Protein AF-A0A167WU27-F1 (afdb_monomer_lite)

Secondary structure (DSSP, 8-state):
----TTT-S-HHHHHHHHHHHHHTTS-PPTTSPPP-TT-S------SHHHHHHHTT----------TT-TTHHHH--

Sequence (77 aa):
ISQDRANYQDAPTEGIRRVLGTVLNTTISCGEVLKTDELEYIRLSTTFATNALLERNGTKHALLITKGFRDLLLIGN

InterPro domains:
  IPR008040 Hydantoinase/oxoprolinase, N-terminal [PF05378] (9-77)
  IPR045079 Oxoprolinase-like [PTHR11365] (2-77)

pLDDT: mean 86.4, std 9.84, range [45.94, 96.56]

Organism: NCBI:txid1759441

Structure (mmCIF, N/CA/C/O backbone):
data_AF-A0A167WU27-F1
#
_entry.id   AF-A0A167WU27-F1
#
loop_
_atom_site.group_PDB
_atom_site.id
_atom_site.type_symbol
_atom_site.label_atom_id
_atom_site.label_alt_id
_atom_site.label_comp_id
_atom_site.label_asym_id
_atom_site.label_entity_id
_atom_site.label_seq_id
_atom_site.pdbx_PDB_ins_code
_atom_site.Cartn_x
_atom_site.Cartn_y
_atom_site.Cartn_z
_atom_site.occupancy
_atom_site.B_iso_or_equiv
_atom_site.auth_seq_id
_atom_site.auth_comp_id
_atom_site.auth_asym_id
_atom_site.auth_atom_id
_atom_site.pdbx_PDB_model_num
ATOM 1 N N . ILE A 1 1 ? 5.883 2.504 15.254 1.00 52.91 1 ILE A N 1
ATOM 2 C CA . ILE A 1 1 ? 6.299 2.333 13.837 1.00 52.91 1 ILE A CA 1
ATOM 3 C C . ILE A 1 1 ? 5.237 1.512 13.118 1.00 52.91 1 ILE A C 1
ATOM 5 O O . ILE A 1 1 ? 4.673 0.637 13.752 1.00 52.91 1 ILE A O 1
ATOM 9 N N . SER A 1 2 ? 4.965 1.781 11.833 1.00 59.28 2 SER A N 1
ATOM 10 C CA . SER A 1 2 ? 4.034 0.983 10.993 1.00 59.28 2 SER A CA 1
ATOM 11 C C . SER A 1 2 ? 4.440 -0.503 10.896 1.00 59.28 2 SER A C 1
ATOM 13 O O . SER A 1 2 ? 3.665 -1.359 10.486 1.00 59.28 2 SER A O 1
ATOM 15 N N . GLN A 1 3 ? 5.668 -0.822 11.308 1.00 62.09 3 GLN A N 1
ATOM 16 C CA . GLN A 1 3 ? 6.181 -2.174 11.454 1.00 62.09 3 GLN A CA 1
ATOM 17 C C . GLN A 1 3 ? 6.470 -2.454 12.934 1.00 62.09 3 GLN A C 1
ATOM 19 O O . GLN A 1 3 ? 7.584 -2.252 13.400 1.00 62.09 3 GLN A O 1
ATOM 24 N N . ASP A 1 4 ? 5.465 -2.898 13.681 1.00 71.31 4 ASP A N 1
ATOM 25 C CA . ASP A 1 4 ? 5.647 -3.501 15.007 1.00 71.31 4 ASP A CA 1
ATOM 26 C C . ASP A 1 4 ? 5.049 -4.910 14.991 1.00 71.31 4 ASP A C 1
ATOM 28 O O . ASP A 1 4 ? 4.007 -5.209 15.574 1.00 71.31 4 ASP A O 1
ATOM 32 N N . ARG A 1 5 ? 5.726 -5.780 14.234 1.00 67.44 5 ARG A N 1
ATOM 33 C CA . ARG A 1 5 ? 5.288 -7.161 13.991 1.00 67.44 5 ARG A CA 1
ATOM 34 C C . ARG A 1 5 ? 5.316 -8.041 15.241 1.00 67.44 5 ARG A C 1
ATOM 36 O O . ARG A 1 5 ? 4.757 -9.130 15.214 1.00 67.44 5 ARG A O 1
ATOM 43 N N . ALA A 1 6 ? 5.983 -7.597 1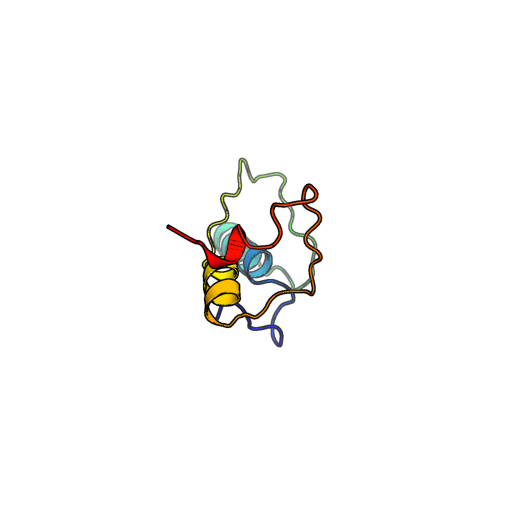6.309 1.00 74.12 6 ALA A N 1
ATOM 44 C CA . ALA A 1 6 ? 6.033 -8.322 17.574 1.00 74.12 6 ALA A CA 1
ATOM 45 C C . ALA A 1 6 ? 4.684 -8.279 18.309 1.00 74.12 6 ALA A C 1
ATOM 47 O O . ALA A 1 6 ? 4.355 -9.219 19.026 1.00 74.12 6 ALA A O 1
ATOM 48 N N . ASN A 1 7 ? 3.903 -7.213 18.104 1.00 76.56 7 ASN A N 1
ATOM 49 C CA . ASN A 1 7 ? 2.648 -6.981 18.816 1.00 76.56 7 ASN A CA 1
ATOM 50 C C . ASN A 1 7 ? 1.397 -7.247 17.961 1.00 76.56 7 ASN A C 1
ATOM 52 O O . ASN A 1 7 ? 0.339 -7.561 18.506 1.00 76.56 7 ASN A O 1
ATOM 56 N N . TYR A 1 8 ? 1.493 -7.117 16.636 1.00 76.00 8 TYR A N 1
ATOM 57 C CA . TYR A 1 8 ? 0.372 -7.321 15.713 1.00 76.00 8 TYR A CA 1
ATOM 58 C C . TYR A 1 8 ? 0.859 -7.663 14.298 1.00 76.00 8 TYR A C 1
ATOM 60 O O . TYR A 1 8 ? 1.943 -7.254 13.887 1.00 76.00 8 TYR A O 1
ATOM 68 N N . GLN A 1 9 ? 0.057 -8.409 13.530 1.00 76.38 9 GLN A N 1
ATOM 69 C CA . GLN A 1 9 ? 0.437 -8.820 12.170 1.00 76.38 9 GLN A CA 1
ATOM 70 C C . GLN A 1 9 ? 0.480 -7.650 11.183 1.00 76.38 9 GLN A C 1
ATOM 72 O O . GLN A 1 9 ? 1.416 -7.556 10.385 1.00 76.38 9 GLN A O 1
ATOM 77 N N . ASP A 1 10 ? -0.498 -6.747 11.247 1.00 83.50 10 ASP A N 1
ATOM 78 C CA . ASP A 1 10 ? -0.575 -5.585 10.372 1.00 83.50 10 ASP A CA 1
ATOM 79 C C . ASP A 1 10 ? -1.077 -4.336 11.116 1.00 83.50 10 ASP A C 1
ATOM 81 O O . ASP A 1 10 ? -1.999 -4.378 11.931 1.00 83.50 10 ASP A O 1
ATOM 85 N N . ALA A 1 11 ? -0.423 -3.201 10.852 1.00 84.62 11 ALA A N 1
ATOM 86 C CA . ALA A 1 11 ? -0.741 -1.924 11.490 1.00 84.62 11 ALA A CA 1
ATOM 87 C C . ALA A 1 11 ? -2.151 -1.386 11.178 1.00 84.62 11 ALA A C 1
ATOM 89 O O . ALA A 1 11 ? -2.758 -0.813 12.085 1.00 84.62 11 ALA A O 1
ATOM 90 N N . PRO A 1 12 ? -2.691 -1.527 9.947 1.00 86.56 12 PRO A N 1
ATOM 91 C CA . PRO A 1 12 ? -4.046 -1.077 9.641 1.00 86.56 12 PRO A CA 1
ATOM 92 C C . PRO A 1 12 ? -5.108 -1.741 10.518 1.00 86.56 12 PRO A C 1
ATOM 94 O O . PRO A 1 12 ? -5.885 -1.038 11.164 1.00 86.56 12 PRO A O 1
ATOM 97 N N . THR A 1 13 ? -5.113 -3.073 10.590 1.00 88.75 13 THR A N 1
ATOM 98 C CA . THR A 1 13 ? -6.092 -3.834 11.375 1.00 88.75 13 THR A CA 1
ATOM 99 C C . THR A 1 13 ? -5.958 -3.522 12.858 1.00 88.75 13 THR A C 1
ATOM 101 O O . THR A 1 13 ? -6.962 -3.304 13.531 1.00 88.75 13 THR A O 1
ATOM 104 N N . GLU A 1 14 ? -4.729 -3.394 13.365 1.00 90.25 14 GLU A N 1
ATOM 105 C CA . GLU A 1 14 ? -4.491 -2.984 14.751 1.00 90.25 14 GLU A CA 1
ATOM 106 C C . GLU A 1 14 ? -5.035 -1.577 15.051 1.00 90.25 14 GLU A C 1
ATOM 108 O O . GLU A 1 14 ? -5.628 -1.346 16.107 1.00 90.25 14 GLU A O 1
ATOM 113 N N . GLY A 1 15 ? -4.867 -0.634 14.121 1.00 89.19 15 GLY A N 1
ATOM 114 C CA . GLY A 1 15 ? -5.434 0.708 14.234 1.00 89.19 15 GLY A CA 1
ATOM 115 C C . GLY A 1 15 ? -6.959 0.672 14.333 1.00 89.19 15 GLY A C 1
ATOM 116 O O . GLY A 1 15 ? -7.528 1.263 15.252 1.00 89.19 15 GLY A O 1
ATOM 117 N N . ILE A 1 16 ? -7.614 -0.077 13.441 1.00 90.62 16 ILE A N 1
ATOM 118 C CA . ILE A 1 16 ? -9.075 -0.245 13.443 1.00 90.62 16 ILE A CA 1
ATOM 119 C C . ILE A 1 16 ? -9.532 -0.911 14.747 1.00 90.62 16 ILE A C 1
ATOM 121 O O . ILE A 1 16 ? -10.453 -0.412 15.389 1.00 90.62 16 ILE A O 1
ATOM 125 N N . ARG A 1 17 ? -8.855 -1.978 15.196 1.00 91.75 17 ARG A N 1
ATOM 126 C CA . ARG A 1 17 ? -9.165 -2.694 16.445 1.00 91.75 17 ARG A CA 1
ATOM 127 C C . ARG A 1 17 ? -9.157 -1.766 17.656 1.00 91.75 17 ARG A C 1
ATOM 129 O O . ARG A 1 17 ? -10.072 -1.819 18.473 1.00 91.75 17 ARG A O 1
ATOM 136 N N . ARG A 1 18 ? -8.138 -0.908 17.782 1.00 90.75 18 ARG A N 1
ATOM 137 C CA . ARG A 1 18 ? -8.031 0.054 18.894 1.00 90.75 18 ARG A CA 1
ATOM 138 C C . ARG A 1 18 ? -9.153 1.085 18.869 1.00 90.75 18 ARG A C 1
ATOM 140 O O . ARG A 1 18 ? -9.715 1.388 19.920 1.00 90.75 18 ARG A O 1
ATOM 147 N N . VAL A 1 19 ? -9.479 1.608 17.686 1.00 91.06 19 VAL A N 1
ATOM 148 C CA . VAL A 1 19 ? -10.565 2.583 17.522 1.00 91.06 19 VAL A CA 1
ATOM 149 C C . VAL A 1 19 ? -11.905 1.940 17.863 1.00 91.06 19 VAL A C 1
ATOM 151 O O . VAL A 1 19 ? -12.628 2.483 18.690 1.00 91.06 19 VAL A O 1
ATOM 154 N N . LEU A 1 20 ? -12.200 0.755 17.323 1.00 91.00 20 LEU A N 1
ATOM 155 C CA . LEU A 1 20 ? -13.417 0.008 17.645 1.00 91.00 20 LEU A CA 1
ATOM 156 C C . LEU A 1 20 ? -13.512 -0.329 19.134 1.00 91.00 20 LEU A C 1
ATOM 158 O O . LEU A 1 20 ? -14.553 -0.094 19.734 1.00 91.00 20 LEU A O 1
ATOM 162 N N . GLY A 1 21 ? -12.431 -0.814 19.751 1.00 90.94 21 GLY A N 1
ATOM 163 C CA . GLY A 1 21 ? -12.412 -1.095 21.188 1.00 90.94 21 GLY A CA 1
ATOM 164 C C . GLY A 1 21 ? -12.693 0.150 22.035 1.00 90.94 21 GLY A C 1
ATOM 165 O O . GLY A 1 21 ? -13.437 0.085 23.011 1.00 90.94 21 GLY A O 1
ATOM 166 N N . THR A 1 22 ? -12.174 1.306 21.613 1.00 92.31 22 THR A N 1
ATOM 167 C CA . THR A 1 22 ? -12.445 2.596 22.267 1.00 92.31 22 THR A CA 1
ATOM 168 C C . THR A 1 22 ? -13.901 3.032 22.090 1.00 92.31 22 THR A C 1
ATOM 170 O O . THR A 1 22 ? -14.545 3.418 23.059 1.00 92.31 22 THR A O 1
ATOM 173 N N . VAL A 1 23 ? -14.433 2.965 20.866 1.00 90.75 23 VAL A N 1
ATOM 174 C CA . VAL A 1 23 ? -15.789 3.436 20.532 1.00 90.75 23 VAL A CA 1
ATOM 175 C C . VAL A 1 23 ? -16.867 2.540 21.143 1.00 90.75 23 VAL A C 1
ATOM 177 O O . VAL A 1 23 ? -17.841 3.040 21.696 1.00 90.75 23 VAL A O 1
ATOM 180 N N . LEU A 1 24 ? -16.675 1.222 21.085 1.00 89.31 24 LEU A N 1
ATOM 181 C CA . LEU A 1 24 ? -17.603 0.226 21.628 1.00 89.31 24 LEU A CA 1
ATOM 182 C C . LEU A 1 24 ? -17.388 -0.029 23.127 1.00 89.31 24 LEU A C 1
ATOM 184 O O . LEU A 1 24 ? -18.107 -0.829 23.722 1.00 89.31 24 LEU A O 1
ATOM 188 N N . ASN A 1 25 ? -16.394 0.632 23.730 1.00 91.31 25 ASN A N 1
ATOM 189 C CA . ASN A 1 25 ? -16.016 0.495 25.134 1.00 91.31 25 ASN A CA 1
ATOM 190 C C . ASN A 1 25 ? -15.805 -0.976 25.548 1.00 91.31 25 ASN A C 1
ATOM 192 O O . ASN A 1 25 ? -16.279 -1.440 26.585 1.00 91.31 25 ASN A O 1
ATOM 196 N N . THR A 1 26 ? -15.118 -1.726 24.684 1.00 89.81 26 THR A N 1
ATOM 197 C CA . THR A 1 26 ? -14.884 -3.167 24.814 1.00 89.81 26 THR A CA 1
ATOM 198 C C . THR A 1 26 ? -13.441 -3.520 24.469 1.00 89.81 26 THR A C 1
ATOM 200 O O . THR A 1 26 ? -12.759 -2.812 23.727 1.00 89.81 26 THR A O 1
ATOM 203 N N . THR A 1 27 ? -12.964 -4.651 24.981 1.00 89.56 27 THR A N 1
ATOM 204 C CA . THR A 1 27 ? -11.640 -5.173 24.637 1.00 89.56 27 THR A CA 1
ATOM 205 C C . THR A 1 27 ? -11.779 -6.181 23.507 1.00 89.56 27 THR A C 1
ATOM 207 O O . THR A 1 27 ? -12.346 -7.250 23.703 1.00 89.56 27 THR A O 1
ATOM 210 N N . ILE A 1 28 ? -11.220 -5.857 22.342 1.00 90.44 28 ILE A N 1
ATOM 211 C CA . ILE A 1 28 ? -11.136 -6.773 21.198 1.00 90.44 28 ILE A CA 1
ATOM 212 C C . ILE A 1 28 ? -9.754 -7.423 21.204 1.00 90.44 28 ILE A C 1
ATOM 214 O O . ILE A 1 28 ? -8.741 -6.712 21.239 1.00 90.44 28 ILE A O 1
ATOM 218 N N . SER A 1 29 ? -9.687 -8.753 21.182 1.00 90.25 29 SER A N 1
ATOM 219 C CA . SER A 1 29 ? -8.415 -9.477 21.216 1.00 90.25 29 SER A CA 1
ATOM 220 C C . SER A 1 29 ? -7.617 -9.290 19.920 1.00 90.25 29 SER A C 1
ATOM 222 O O . SER A 1 29 ? -8.171 -9.111 18.836 1.00 90.25 29 SER A O 1
ATOM 224 N N . CYS A 1 30 ? -6.284 -9.312 20.016 1.00 86.19 30 CYS A N 1
ATOM 225 C CA . CYS A 1 30 ? -5.432 -9.266 18.826 1.00 86.19 30 CYS A CA 1
ATOM 226 C C . CYS A 1 30 ? -5.627 -10.550 18.001 1.00 86.19 30 CYS A C 1
ATOM 228 O O . CYS A 1 30 ? -5.646 -11.644 18.562 1.00 86.19 30 CYS A O 1
ATOM 230 N N . GLY A 1 31 ? -5.779 -10.414 16.681 1.00 82.62 31 GLY A N 1
ATOM 231 C CA . GLY A 1 31 ? -6.021 -11.537 15.767 1.00 82.62 31 GLY A CA 1
ATOM 232 C C . GLY A 1 31 ? -7.479 -12.004 15.678 1.00 82.62 31 GLY A C 1
ATOM 233 O O . GLY A 1 31 ? -7.778 -12.878 14.868 1.00 82.62 31 GLY A O 1
ATOM 234 N N . GLU A 1 32 ? -8.391 -11.425 16.461 1.00 87.00 32 GLU A N 1
ATOM 235 C CA . GLU A 1 32 ? -9.826 -11.646 16.290 1.00 87.00 32 GLU A CA 1
ATOM 236 C C . GLU A 1 32 ? -10.328 -10.943 15.019 1.00 87.00 32 GLU A C 1
ATOM 238 O O . GLU A 1 32 ? -9.900 -9.831 14.697 1.00 87.00 32 GLU A O 1
ATOM 243 N N . VAL A 1 33 ? -11.246 -11.584 14.291 1.00 87.12 33 VAL A N 1
ATOM 244 C CA . VAL A 1 33 ? -11.898 -10.961 13.133 1.00 87.12 33 VAL A CA 1
ATOM 245 C C . VAL A 1 33 ? -12.764 -9.806 13.629 1.00 87.12 33 VAL A C 1
ATOM 247 O O . VAL A 1 33 ? -13.704 -10.007 14.397 1.00 87.12 33 VAL A O 1
ATOM 250 N N . LEU A 1 34 ? -12.449 -8.590 13.185 1.00 88.56 34 LEU A N 1
ATOM 251 C CA . LEU A 1 34 ? -13.187 -7.394 13.576 1.00 88.56 34 LEU A CA 1
ATOM 252 C C . LEU A 1 34 ? -14.598 -7.438 12.987 1.00 88.56 34 LEU A C 1
ATOM 254 O O . LEU A 1 34 ? -14.763 -7.604 11.779 1.00 88.56 34 LEU A O 1
ATOM 258 N N . LYS A 1 35 ? -15.614 -7.247 13.833 1.00 87.56 35 LYS A N 1
ATOM 259 C CA . LYS A 1 35 ? -16.987 -7.026 13.368 1.00 87.56 35 LYS A CA 1
ATOM 260 C C . LYS A 1 35 ? -17.065 -5.671 12.677 1.00 87.56 35 LYS A C 1
ATOM 262 O O . LYS A 1 35 ? -16.749 -4.649 13.283 1.00 87.56 35 LYS A O 1
ATOM 267 N N . THR A 1 36 ? -17.480 -5.670 11.416 1.00 86.06 36 THR A N 1
ATOM 268 C CA . THR A 1 36 ? -17.566 -4.462 10.584 1.00 86.06 36 THR A CA 1
ATOM 269 C C . THR A 1 36 ? -19.003 -4.086 10.232 1.00 86.06 36 THR A C 1
ATOM 271 O O . THR A 1 36 ? -19.203 -3.236 9.375 1.00 86.06 36 THR A O 1
ATOM 274 N N . ASP A 1 37 ? -19.998 -4.706 10.873 1.00 87.81 37 ASP A N 1
ATOM 275 C CA . ASP A 1 37 ? -21.420 -4.536 10.538 1.00 87.81 37 ASP A CA 1
ATOM 276 C C . ASP A 1 37 ? -21.897 -3.080 10.700 1.00 87.81 37 ASP A C 1
ATOM 278 O O . ASP A 1 37 ? -22.756 -2.618 9.955 1.00 87.81 37 ASP A O 1
ATOM 282 N N . GLU A 1 38 ? -21.303 -2.340 11.641 1.00 83.12 38 GLU A N 1
ATOM 283 C CA . GLU A 1 38 ? -21.613 -0.928 11.919 1.00 83.12 38 GLU A CA 1
ATOM 284 C C . GLU A 1 38 ? -20.650 0.056 11.225 1.00 83.12 38 GLU A C 1
ATOM 286 O O . GLU A 1 38 ? -20.715 1.264 11.453 1.00 83.12 38 GLU A O 1
ATOM 291 N N . LEU A 1 39 ? -19.730 -0.434 10.384 1.00 87.25 39 LEU A N 1
ATOM 292 C CA . LEU A 1 39 ? -18.771 0.407 9.669 1.00 87.25 39 LEU A CA 1
ATOM 293 C C . LEU A 1 39 ? -19.282 0.749 8.270 1.00 87.25 39 LEU A C 1
ATOM 295 O O . LEU A 1 39 ? -19.322 -0.102 7.387 1.00 87.25 39 LEU A O 1
ATOM 299 N N . GLU A 1 40 ? -19.591 2.024 8.042 1.00 91.75 40 GLU A N 1
ATOM 300 C CA . GLU A 1 40 ? -20.013 2.509 6.723 1.00 91.75 40 GLU A CA 1
ATOM 301 C C . GLU A 1 40 ? -18.858 2.499 5.706 1.00 91.75 40 GLU A C 1
ATOM 303 O O . GLU A 1 40 ? -19.012 2.040 4.576 1.00 91.75 40 GLU A O 1
ATOM 308 N N . TYR A 1 41 ? -17.675 2.982 6.102 1.00 90.94 41 TYR A N 1
ATOM 309 C CA . TYR A 1 41 ? -16.463 2.896 5.288 1.00 90.94 41 TYR A CA 1
ATOM 310 C C . TYR A 1 41 ? -15.195 3.005 6.139 1.00 90.94 41 TYR A C 1
ATOM 312 O O . TYR A 1 41 ? -15.168 3.639 7.194 1.00 90.94 41 TYR A O 1
ATOM 320 N N . ILE A 1 42 ? -14.100 2.442 5.629 1.00 88.12 42 ILE A N 1
ATOM 321 C CA . ILE A 1 42 ? -12.752 2.646 6.163 1.00 88.12 42 ILE A CA 1
ATOM 322 C C . ILE A 1 42 ? -11.903 3.284 5.070 1.00 88.12 42 ILE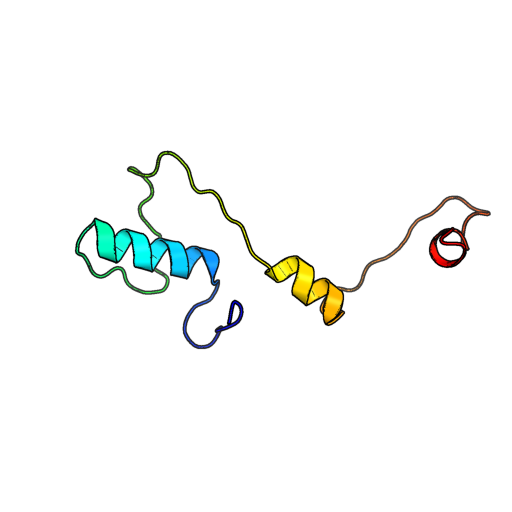 A C 1
ATOM 324 O O . ILE A 1 42 ? -11.799 2.764 3.960 1.00 88.12 42 ILE A O 1
ATOM 328 N N . ARG A 1 43 ? -11.249 4.402 5.394 1.00 91.06 43 ARG A N 1
ATOM 329 C CA . ARG A 1 43 ? -10.207 4.985 4.547 1.00 91.06 43 ARG A CA 1
ATOM 330 C C . ARG A 1 43 ? -8.852 4.745 5.188 1.00 91.06 43 ARG A C 1
ATOM 332 O O . ARG A 1 43 ? -8.579 5.256 6.270 1.00 91.06 43 ARG A O 1
ATOM 339 N N . LEU A 1 44 ? -7.999 4.007 4.489 1.00 86.88 44 LEU A N 1
ATOM 340 C CA . LEU A 1 44 ? -6.636 3.751 4.923 1.00 86.88 44 LEU A CA 1
ATOM 341 C C . LEU A 1 44 ? -5.660 4.670 4.187 1.00 86.88 44 LEU A C 1
ATOM 343 O O . LEU A 1 44 ? -5.581 4.648 2.961 1.00 86.88 44 LEU A O 1
ATOM 347 N N . SER A 1 45 ? -4.869 5.409 4.958 1.00 89.00 45 SER A N 1
ATOM 348 C CA . SER A 1 45 ? -3.695 6.135 4.476 1.00 89.00 45 SER A CA 1
ATOM 349 C C . SER A 1 45 ? -2.490 5.675 5.288 1.00 89.00 45 SER A C 1
ATOM 351 O O . SER A 1 45 ? -2.551 5.620 6.514 1.00 89.00 45 SER A O 1
ATOM 353 N N . THR A 1 46 ? -1.388 5.323 4.629 1.00 85.25 46 THR A N 1
ATOM 354 C CA . THR A 1 46 ? -0.160 4.883 5.305 1.00 85.25 46 THR A CA 1
ATOM 355 C C . THR A 1 46 ? 1.069 5.298 4.512 1.00 85.25 46 THR A C 1
ATOM 357 O O . THR A 1 46 ? 1.033 5.387 3.288 1.00 85.25 46 THR A O 1
ATOM 360 N N . THR A 1 47 ? 2.180 5.518 5.210 1.00 89.00 47 THR A N 1
ATOM 361 C CA . THR A 1 47 ? 3.494 5.776 4.606 1.00 89.00 47 THR A CA 1
ATOM 362 C C . THR A 1 47 ? 4.248 4.492 4.259 1.00 89.00 47 THR A C 1
ATOM 364 O O . THR A 1 47 ? 5.384 4.560 3.801 1.00 89.00 47 THR A O 1
ATOM 367 N N . PHE A 1 48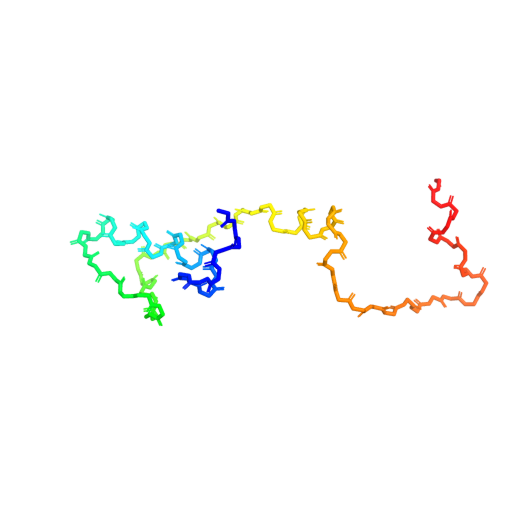 ? 3.638 3.316 4.455 1.00 86.69 48 PHE A N 1
ATOM 368 C CA . PHE A 1 48 ? 4.285 2.018 4.247 1.00 86.69 48 PHE A CA 1
ATOM 369 C C . PHE A 1 48 ? 4.927 1.885 2.858 1.00 86.69 48 PHE A C 1
ATOM 371 O O . PHE A 1 48 ? 6.098 1.531 2.764 1.00 86.69 48 PHE A O 1
ATOM 378 N N . ALA A 1 49 ? 4.190 2.221 1.794 1.00 88.00 49 ALA A N 1
ATOM 379 C CA . ALA A 1 49 ? 4.701 2.137 0.425 1.00 88.00 49 ALA A CA 1
ATOM 380 C C . ALA A 1 49 ? 5.846 3.131 0.172 1.00 88.00 49 ALA A C 1
ATOM 382 O O . ALA A 1 49 ? 6.855 2.775 -0.434 1.00 88.00 49 ALA A O 1
ATOM 383 N N . THR A 1 50 ? 5.718 4.358 0.681 1.00 92.12 50 THR A N 1
ATOM 384 C CA . THR A 1 50 ? 6.751 5.392 0.550 1.00 92.12 50 THR A CA 1
ATOM 385 C C . THR A 1 50 ? 8.042 4.977 1.247 1.00 92.12 50 THR A C 1
ATOM 387 O O . THR A 1 50 ? 9.114 5.068 0.657 1.00 92.12 50 THR A O 1
ATOM 390 N N . ASN A 1 51 ? 7.950 4.466 2.475 1.00 89.88 51 ASN A N 1
ATOM 391 C CA . ASN A 1 51 ? 9.123 4.004 3.212 1.00 89.88 51 ASN A CA 1
ATOM 392 C C . ASN A 1 51 ? 9.744 2.773 2.549 1.00 89.88 51 ASN A C 1
ATOM 394 O O . ASN A 1 51 ? 10.959 2.724 2.401 1.00 89.88 51 ASN A O 1
ATOM 398 N N . ALA A 1 52 ? 8.928 1.831 2.063 1.00 91.50 52 ALA A N 1
ATOM 399 C CA . ALA A 1 52 ? 9.424 0.681 1.312 1.00 91.50 52 ALA A CA 1
ATOM 400 C C . ALA A 1 52 ? 10.216 1.106 0.063 1.00 91.50 52 ALA A C 1
ATOM 402 O O . ALA A 1 52 ? 11.259 0.524 -0.232 1.00 91.50 52 ALA A O 1
ATOM 403 N N . LEU A 1 53 ? 9.768 2.153 -0.638 1.00 93.06 53 LEU A N 1
ATOM 404 C CA . LEU A 1 53 ? 10.488 2.716 -1.779 1.00 93.06 53 LEU A CA 1
ATOM 405 C C . LEU A 1 53 ? 11.826 3.350 -1.362 1.00 93.06 53 LEU A C 1
ATOM 407 O O . LEU A 1 53 ? 12.855 3.053 -1.969 1.00 93.06 53 LEU A O 1
ATOM 411 N N . LEU A 1 54 ? 11.821 4.192 -0.322 1.00 95.06 54 LEU A N 1
ATOM 412 C CA . LEU A 1 54 ? 13.020 4.879 0.180 1.00 95.06 54 LEU A CA 1
ATOM 413 C C . LEU A 1 54 ? 14.072 3.899 0.718 1.00 95.06 54 LEU A C 1
ATOM 415 O O . LEU A 1 54 ? 15.261 4.052 0.447 1.00 95.06 54 LEU A O 1
ATOM 419 N N . GLU A 1 55 ? 13.631 2.864 1.429 1.00 94.44 55 GLU A N 1
ATOM 420 C CA . GLU A 1 55 ? 14.480 1.816 2.008 1.00 94.44 55 GLU A CA 1
ATOM 421 C C . GLU A 1 55 ? 14.868 0.734 0.989 1.00 94.44 55 GLU A C 1
ATOM 423 O O . GLU A 1 55 ? 15.596 -0.199 1.324 1.00 94.44 55 GLU A O 1
ATOM 428 N N . ARG A 1 56 ? 14.386 0.832 -0.261 1.00 92.75 56 ARG A N 1
ATOM 429 C CA . ARG A 1 56 ? 14.534 -0.199 -1.307 1.00 92.75 56 ARG A CA 1
ATOM 430 C C . ARG A 1 56 ? 14.080 -1.589 -0.844 1.00 92.75 56 ARG A C 1
ATOM 432 O O . ARG A 1 56 ? 14.590 -2.613 -1.299 1.00 92.75 56 ARG A O 1
ATOM 439 N N . ASN A 1 57 ? 13.095 -1.622 0.044 1.00 92.56 57 ASN A N 1
ATOM 440 C CA . ASN A 1 57 ? 12.527 -2.830 0.618 1.00 92.56 57 ASN A CA 1
ATOM 441 C C . ASN A 1 57 ? 11.351 -3.320 -0.238 1.00 92.56 57 ASN A C 1
ATOM 443 O O . ASN A 1 57 ? 10.183 -3.179 0.122 1.00 92.56 57 ASN A O 1
ATOM 447 N N . GLY A 1 58 ? 11.676 -3.848 -1.417 1.00 90.50 58 GLY A N 1
ATOM 448 C CA . GLY A 1 58 ? 10.714 -4.412 -2.361 1.00 90.50 58 GLY A CA 1
ATOM 449 C C . GLY A 1 58 ? 10.970 -5.888 -2.657 1.00 90.50 58 GLY A C 1
ATOM 450 O O . GLY A 1 58 ? 11.913 -6.504 -2.163 1.00 90.50 58 GLY A O 1
ATOM 451 N N . THR A 1 59 ? 10.132 -6.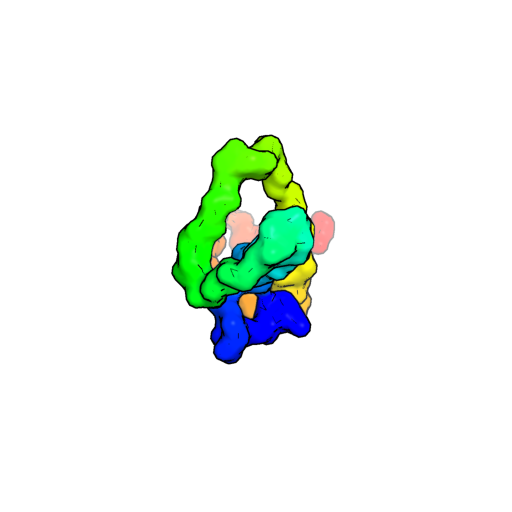467 -3.511 1.00 94.69 59 THR A N 1
ATOM 452 C CA . THR A 1 59 ? 10.315 -7.822 -4.047 1.00 94.69 59 THR A CA 1
ATOM 453 C C . THR A 1 59 ? 11.086 -7.796 -5.374 1.00 94.69 59 THR A C 1
ATOM 455 O O . THR A 1 59 ? 11.284 -6.743 -5.984 1.00 94.69 59 THR A O 1
ATOM 458 N N . LYS A 1 60 ? 11.571 -8.955 -5.839 1.00 95.38 60 LYS A N 1
ATOM 459 C CA . LYS A 1 60 ? 12.200 -9.063 -7.167 1.00 95.38 60 LYS A CA 1
ATOM 460 C C . LYS A 1 60 ? 11.133 -8.942 -8.256 1.00 95.38 60 LYS A C 1
ATOM 462 O O . LYS A 1 60 ? 10.120 -9.629 -8.195 1.00 95.38 60 LYS A O 1
ATOM 467 N N . HIS A 1 61 ? 11.406 -8.120 -9.265 1.00 92.88 61 HIS A N 1
ATOM 468 C CA . HIS A 1 61 ? 10.523 -7.885 -10.409 1.00 92.88 61 HIS A CA 1
ATOM 469 C C . HIS A 1 61 ? 11.283 -8.103 -11.722 1.00 92.88 61 HIS A C 1
ATOM 471 O O . HIS A 1 61 ? 12.506 -7.956 -11.767 1.00 92.88 61 HIS A O 1
ATOM 477 N N . ALA A 1 62 ? 10.556 -8.432 -12.789 1.00 94.62 62 ALA A N 1
ATOM 478 C CA . ALA A 1 62 ? 11.085 -8.509 -14.147 1.00 94.62 62 ALA A CA 1
ATOM 479 C C . ALA A 1 62 ? 10.474 -7.396 -15.008 1.00 94.62 62 ALA A C 1
ATOM 481 O O . ALA A 1 62 ? 9.281 -7.116 -14.904 1.00 94.62 62 ALA A O 1
ATOM 482 N N . LEU A 1 63 ? 11.286 -6.786 -15.872 1.00 92.94 63 LEU A N 1
ATOM 483 C CA . LEU A 1 63 ? 10.832 -5.841 -16.889 1.00 92.94 63 LEU A CA 1
ATOM 484 C C . LEU A 1 63 ? 10.787 -6.550 -18.245 1.00 92.94 63 LEU A C 1
ATOM 486 O O . LEU A 1 63 ? 11.824 -6.991 -18.743 1.00 92.94 63 LEU A O 1
ATOM 490 N N . LEU A 1 64 ? 9.603 -6.615 -18.852 1.00 95.44 64 LEU A N 1
ATOM 491 C CA . LEU A 1 64 ? 9.423 -7.025 -20.242 1.00 95.44 64 LEU A CA 1
ATOM 492 C C . LEU A 1 64 ? 9.150 -5.781 -21.084 1.00 95.44 64 LEU A C 1
ATOM 494 O O . LEU A 1 64 ? 8.234 -5.021 -20.785 1.00 95.44 64 LEU A O 1
ATOM 498 N N . ILE A 1 65 ? 9.949 -5.572 -22.125 1.00 94.75 65 ILE A N 1
ATOM 499 C CA . ILE A 1 65 ? 9.856 -4.380 -22.964 1.00 94.75 65 ILE A CA 1
ATOM 500 C C . ILE A 1 65 ? 10.125 -4.718 -24.427 1.00 94.75 65 ILE A C 1
ATOM 502 O O . ILE A 1 65 ? 10.784 -5.715 -24.736 1.00 94.75 65 ILE A O 1
ATOM 506 N N . THR A 1 66 ? 9.605 -3.890 -25.331 1.00 96.56 66 THR A N 1
ATOM 507 C CA . THR A 1 66 ? 9.792 -4.048 -26.774 1.00 96.56 66 THR A CA 1
ATOM 508 C C . THR A 1 66 ? 11.279 -4.043 -27.137 1.00 96.56 66 THR A C 1
ATOM 510 O O . THR A 1 66 ? 12.081 -3.280 -26.590 1.00 96.56 66 THR A O 1
ATOM 513 N N . LYS A 1 67 ? 11.663 -4.896 -28.095 1.00 94.88 67 LYS A N 1
ATOM 514 C CA . LYS A 1 67 ? 13.027 -4.935 -28.632 1.00 94.88 67 LYS A CA 1
ATOM 515 C C . LYS A 1 67 ? 13.435 -3.539 -29.117 1.00 94.88 67 LYS A C 1
ATOM 517 O O . LYS A 1 67 ? 12.705 -2.916 -29.876 1.00 94.88 67 LYS A O 1
ATOM 522 N N . GLY A 1 68 ? 14.615 -3.088 -28.696 1.00 94.19 68 GLY A N 1
ATOM 523 C CA . GLY A 1 68 ? 15.142 -1.759 -29.025 1.00 94.19 68 GLY A CA 1
ATOM 524 C C . GLY A 1 68 ? 14.956 -0.697 -27.936 1.00 94.19 68 GLY A C 1
ATOM 525 O O . GLY A 1 68 ? 15.518 0.373 -28.088 1.00 94.19 68 GLY A O 1
ATOM 526 N N . PHE A 1 69 ? 14.254 -0.993 -26.833 1.00 92.75 69 PHE A N 1
ATOM 527 C CA . PHE A 1 69 ? 13.937 -0.019 -25.770 1.00 92.75 69 PHE A CA 1
ATOM 528 C C . PHE A 1 69 ? 14.518 -0.377 -24.387 1.00 92.75 69 PHE A C 1
ATOM 530 O O . PHE A 1 69 ? 13.954 -0.038 -23.349 1.00 92.75 69 PHE A O 1
ATOM 537 N N . ARG A 1 70 ? 15.629 -1.122 -24.338 1.00 89.50 70 ARG A N 1
ATOM 538 C CA . ARG A 1 70 ? 16.210 -1.637 -23.077 1.00 89.50 70 ARG A CA 1
ATOM 539 C C . ARG A 1 70 ? 16.607 -0.526 -22.094 1.00 89.50 70 ARG A C 1
ATOM 541 O O . ARG A 1 70 ? 16.584 -0.738 -20.887 1.00 89.50 70 ARG A O 1
ATOM 548 N N . ASP A 1 71 ? 17.016 0.614 -22.618 1.00 90.88 71 ASP A N 1
ATOM 549 C CA . ASP A 1 71 ? 17.605 1.758 -21.929 1.00 90.88 71 ASP A CA 1
ATOM 550 C C . ASP A 1 71 ? 16.587 2.808 -21.465 1.00 90.88 71 ASP A C 1
ATOM 552 O O . ASP A 1 71 ? 16.970 3.732 -20.752 1.00 90.88 71 ASP A O 1
ATOM 556 N N . LEU A 1 72 ? 15.290 2.647 -21.761 1.00 89.00 72 LEU A N 1
ATOM 557 C CA . LEU A 1 72 ? 14.256 3.615 -21.360 1.00 89.00 72 LEU A CA 1
ATOM 558 C C . LEU A 1 72 ? 14.260 3.941 -19.857 1.00 89.00 72 LEU A C 1
ATOM 560 O O . LEU A 1 72 ? 14.081 5.096 -19.485 1.00 89.00 72 LEU A O 1
ATOM 564 N N . LEU A 1 73 ? 14.506 2.953 -18.987 1.00 84.50 73 LEU A N 1
ATOM 565 C CA . LEU A 1 73 ? 14.570 3.183 -17.535 1.00 84.50 73 LEU A CA 1
ATOM 566 C C . LEU A 1 73 ? 15.822 3.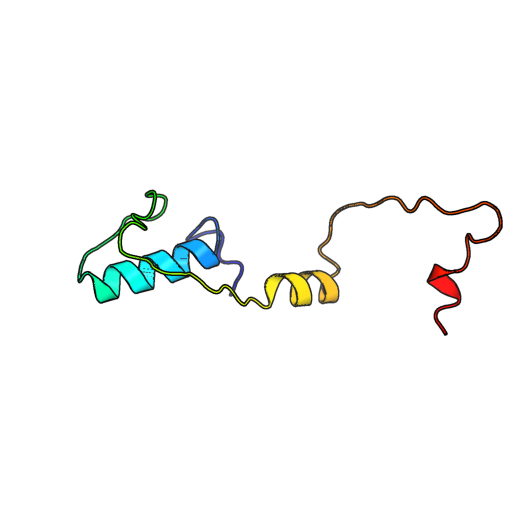953 -17.081 1.00 84.50 73 LEU A C 1
ATOM 568 O O . LEU A 1 73 ? 15.823 4.504 -15.986 1.00 84.50 73 LEU A O 1
ATOM 572 N N . LEU A 1 74 ? 16.888 3.955 -17.884 1.00 85.56 74 LEU A N 1
ATOM 573 C CA . LEU A 1 74 ? 18.140 4.663 -17.597 1.00 85.56 74 LEU A CA 1
ATOM 574 C C . LEU A 1 74 ? 18.124 6.089 -18.148 1.00 85.56 74 LEU A C 1
ATOM 576 O O . LEU A 1 74 ? 18.750 6.965 -17.562 1.00 85.56 74 LEU A O 1
ATOM 580 N N . ILE A 1 75 ? 17.435 6.305 -19.273 1.00 78.00 75 ILE A N 1
ATOM 581 C CA . ILE A 1 75 ? 17.428 7.591 -19.977 1.00 78.00 75 ILE A CA 1
ATOM 582 C C . ILE A 1 75 ? 16.647 8.653 -19.200 1.00 78.00 75 ILE A C 1
ATOM 584 O O . ILE A 1 75 ? 17.086 9.794 -19.203 1.00 78.00 75 ILE A O 1
ATOM 588 N N . GLY A 1 76 ? 15.572 8.274 -18.497 1.00 59.78 76 GLY A N 1
ATOM 589 C CA . GLY A 1 76 ? 15.030 8.980 -17.323 1.00 59.78 76 GLY A CA 1
ATOM 590 C C . GLY A 1 76 ? 14.945 10.514 -17.364 1.00 59.78 76 GLY A C 1
ATOM 591 O O . GLY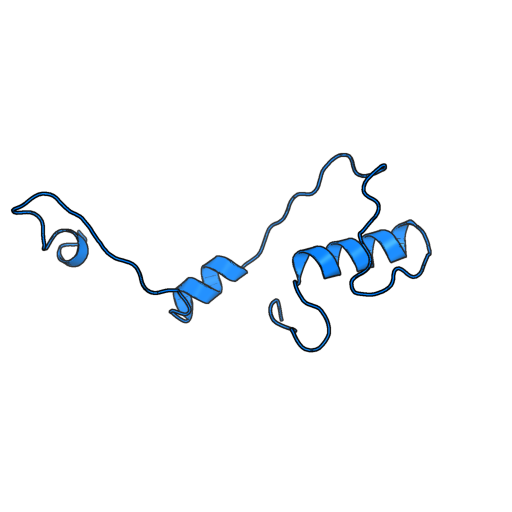 A 1 76 ? 15.115 11.125 -16.310 1.00 59.78 76 GLY A O 1
ATOM 592 N N . ASN A 1 77 ? 14.711 11.112 -18.536 1.00 45.94 77 ASN A N 1
ATOM 593 C CA . ASN A 1 77 ? 14.615 12.557 -18.758 1.00 45.94 77 ASN A CA 1
ATOM 594 C C . ASN A 1 77 ? 13.245 12.890 -19.346 1.00 45.94 77 ASN A C 1
ATOM 596 O O . ASN A 1 77 ? 12.945 12.354 -20.439 1.00 45.94 77 ASN A O 1
#

Radius of gyration: 19.81 Å; chains: 1; bounding box: 40×24×54 Å

Foldseek 3Di:
DQDPCVQAPGNVVVVVQVVCCVVVVHHDDGPDDDDCVVPPDDDDDDCVVVVCVVVVVDDDDDDDDDPPCPCVVVVPD